Protein AF-K4P5X9-F1 (afdb_monomer_lite)

Foldseek 3Di:
DDDPDDDDDWAKDFDADPVRNDVVVVVVVVVVLVVVCVVVVHDKDWDAPPVQQWIWIQGPPRDTDITRIDIDD

Secondary structure (DSSP, 8-state):
-----PPPP--EEEE--SSS--HHHHHHHHHHHHHHHHHHT---EEEEEGGGTEEEEEEGGGEEEEEEEEE--

pLDDT: mean 90.69, std 11.99, range [42.94, 97.81]

Structure (mmCIF, N/CA/C/O backbone):
data_AF-K4P5X9-F1
#
_entry.id   AF-K4P5X9-F1
#
loop_
_atom_site.group_PDB
_atom_site.id
_atom_site.type_symbol
_atom_site.label_atom_id
_atom_site.label_alt_id
_atom_site.label_comp_id
_atom_site.label_asym_id
_atom_site.label_entity_id
_atom_site.label_seq_id
_atom_site.pdbx_PDB_ins_code
_atom_site.Cartn_x
_atom_site.Cartn_y
_atom_site.Cartn_z
_atom_site.occupancy
_atom_site.B_iso_or_equiv
_atom_site.auth_seq_id
_atom_site.auth_comp_id
_atom_site.auth_asym_id
_atom_site.auth_atom_id
_atom_site.pdbx_PDB_model_num
ATOM 1 N N . MET A 1 1 ? -15.024 16.790 26.078 1.00 42.94 1 MET A N 1
ATOM 2 C CA . MET A 1 1 ? -14.863 17.546 24.819 1.00 42.94 1 MET A CA 1
ATOM 3 C C . MET A 1 1 ? -14.401 16.560 23.753 1.00 42.94 1 MET A C 1
ATOM 5 O O . MET A 1 1 ? -13.239 16.184 23.765 1.00 42.94 1 MET A O 1
ATOM 9 N N . GLN A 1 2 ? -15.313 16.032 22.932 1.00 47.53 2 GLN A N 1
ATOM 10 C CA . GLN A 1 2 ? -14.940 15.204 21.777 1.00 47.53 2 GLN A CA 1
ATOM 11 C C . GLN A 1 2 ? -14.706 16.160 20.607 1.00 47.53 2 GLN A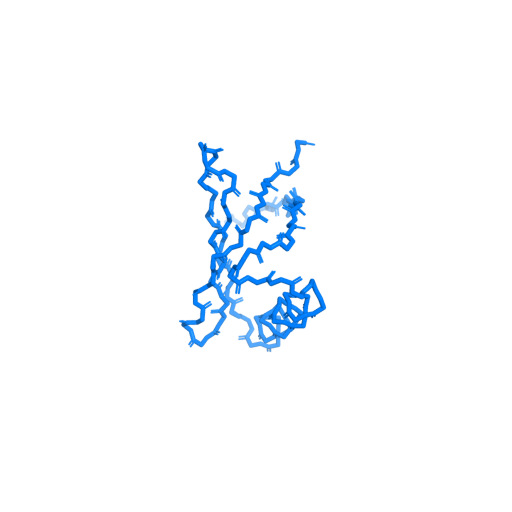 C 1
ATOM 13 O O . GLN A 1 2 ? -15.639 16.823 20.163 1.00 47.53 2 GLN A O 1
ATOM 18 N N . GLY A 1 3 ? -13.452 16.312 20.183 1.00 51.34 3 GLY A N 1
ATOM 19 C CA . GLY A 1 3 ? -13.125 17.111 19.007 1.00 51.34 3 GLY A CA 1
ATOM 20 C C . GLY A 1 3 ? -13.703 16.445 17.763 1.00 51.34 3 GLY A C 1
ATOM 21 O O . GLY A 1 3 ? -13.408 15.286 17.486 1.00 51.34 3 GLY A O 1
ATOM 22 N N . THR A 1 4 ? -14.534 17.163 17.015 1.00 53.38 4 THR A N 1
ATOM 23 C CA . THR A 1 4 ? -15.008 16.735 15.698 1.00 53.38 4 THR A CA 1
ATOM 24 C C . THR A 1 4 ? -13.882 16.943 14.687 1.00 53.38 4 THR A C 1
ATOM 26 O O . THR A 1 4 ? -13.806 17.984 14.037 1.00 53.38 4 THR A O 1
ATOM 29 N N . SER A 1 5 ? -12.954 15.992 14.580 1.00 64.31 5 SER A N 1
ATOM 30 C CA . SER A 1 5 ? -11.993 15.987 13.477 1.00 64.31 5 SER A CA 1
ATOM 31 C C . SER A 1 5 ? -12.711 15.514 12.216 1.00 64.31 5 SER A C 1
ATOM 33 O O . SER A 1 5 ? -13.054 14.336 12.103 1.00 64.31 5 SER A O 1
ATOM 35 N N . THR A 1 6 ? -12.951 16.421 11.273 1.00 72.25 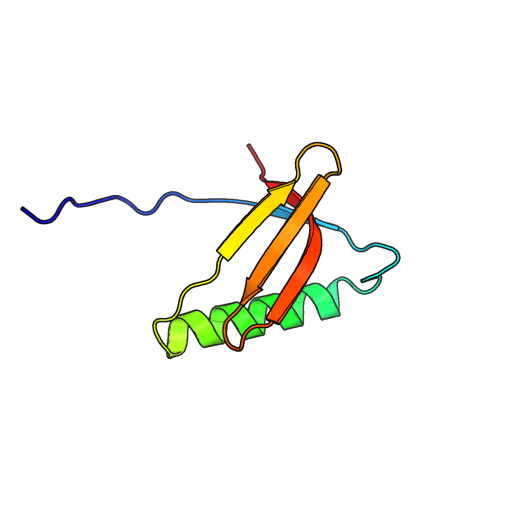6 THR A N 1
ATOM 36 C CA . THR A 1 6 ? -13.362 16.050 9.916 1.00 72.25 6 THR A CA 1
ATOM 37 C C . THR A 1 6 ? -12.320 15.085 9.344 1.00 72.25 6 THR A C 1
ATOM 39 O O . THR A 1 6 ? -11.130 15.411 9.391 1.00 72.25 6 THR A O 1
ATOM 42 N N . PRO A 1 7 ? -12.710 13.904 8.831 1.00 75.75 7 PRO A N 1
ATOM 43 C CA . PRO A 1 7 ? -11.752 12.984 8.237 1.00 75.75 7 PRO A CA 1
ATOM 44 C C . PRO A 1 7 ? -11.050 13.669 7.061 1.00 75.75 7 PRO A C 1
ATOM 46 O O . PRO A 1 7 ? -11.697 14.175 6.144 1.00 75.75 7 PRO A O 1
ATOM 49 N N . SER A 1 8 ? -9.720 13.712 7.103 1.00 82.69 8 SER A N 1
ATOM 50 C CA . SER A 1 8 ? -8.916 14.222 5.998 1.00 82.69 8 SER A CA 1
ATOM 51 C C . SER A 1 8 ? -8.866 13.192 4.877 1.00 82.69 8 SER A C 1
ATOM 53 O O . SER A 1 8 ? -8.553 12.024 5.109 1.00 82.69 8 SER A O 1
ATOM 55 N N . LEU A 1 9 ? -9.136 13.633 3.649 1.00 89.00 9 LEU A N 1
ATOM 56 C CA . LEU A 1 9 ? -8.939 12.800 2.472 1.00 89.00 9 LEU A CA 1
ATOM 57 C C . LEU A 1 9 ? -7.438 12.677 2.176 1.00 89.00 9 LEU A C 1
ATOM 59 O O . LEU A 1 9 ? -6.704 13.669 2.143 1.00 89.00 9 LEU A O 1
ATOM 63 N N . HIS A 1 10 ? -6.982 11.449 1.950 1.00 90.62 10 HIS A N 1
ATOM 64 C CA . HIS A 1 10 ? -5.632 11.154 1.487 1.00 90.62 10 HIS A CA 1
ATOM 65 C C . HIS A 1 10 ? -5.718 10.328 0.209 1.00 90.62 10 HIS A C 1
ATOM 67 O O . HIS A 1 10 ? -6.389 9.299 0.182 1.00 90.62 10 HIS A O 1
ATOM 73 N N . GLN A 1 11 ? -5.038 10.786 -0.837 1.00 94.00 11 GLN A N 1
ATOM 74 C CA . GLN A 1 11 ? -5.009 10.133 -2.139 1.00 94.00 11 GLN A CA 1
ATOM 75 C C . GLN A 1 11 ? -3.582 9.685 -2.447 1.00 94.00 11 GLN A C 1
ATOM 77 O O . GLN A 1 11 ? -2.622 10.399 -2.160 1.00 94.00 11 GLN A O 1
ATOM 82 N N . TYR A 1 12 ? -3.442 8.483 -2.996 1.00 95.06 12 TYR A N 1
ATOM 83 C CA . TYR A 1 12 ? -2.156 7.867 -3.305 1.00 95.06 12 TYR A CA 1
ATOM 84 C C . TYR A 1 12 ? -2.195 7.279 -4.709 1.00 95.06 12 TYR A C 1
ATOM 86 O O . TYR A 1 12 ? -3.213 6.735 -5.134 1.00 95.06 12 TYR A O 1
ATOM 94 N N . ARG A 1 13 ? -1.062 7.349 -5.403 1.00 95.88 13 ARG A N 1
ATOM 95 C CA . ARG A 1 13 ? -0.834 6.693 -6.686 1.00 95.88 13 ARG A CA 1
ATOM 96 C C . ARG A 1 13 ? 0.116 5.528 -6.479 1.00 95.88 13 ARG A C 1
ATOM 98 O O . ARG A 1 13 ? 1.197 5.722 -5.929 1.00 95.88 13 ARG A O 1
ATOM 105 N N . ILE A 1 14 ? -0.273 4.347 -6.945 1.00 96.75 14 ILE A N 1
ATOM 106 C CA . ILE A 1 14 ? 0.540 3.128 -6.911 1.00 96.75 14 ILE A CA 1
ATOM 107 C C . ILE A 1 14 ? 0.754 2.649 -8.347 1.00 96.75 14 ILE A C 1
ATOM 109 O O . ILE A 1 14 ? -0.174 2.679 -9.154 1.00 96.75 14 ILE A O 1
ATOM 113 N N . ALA A 1 15 ? 1.977 2.232 -8.660 1.00 96.25 15 ALA A N 1
ATOM 114 C CA . ALA A 1 15 ? 2.369 1.684 -9.950 1.00 96.25 15 ALA A CA 1
ATOM 115 C C . ALA A 1 15 ? 2.907 0.253 -9.779 1.00 96.25 15 ALA A C 1
ATOM 117 O O . ALA A 1 15 ? 3.544 -0.035 -8.759 1.00 96.25 15 ALA A O 1
ATOM 118 N N . PRO A 1 16 ? 2.686 -0.637 -10.765 1.00 97.31 16 PRO A N 1
ATOM 119 C CA . PRO A 1 16 ? 3.331 -1.941 -10.773 1.00 97.31 16 PRO A CA 1
ATOM 120 C C . PRO A 1 16 ? 4.847 -1.786 -10.948 1.00 97.31 16 PRO A C 1
ATOM 122 O O . PRO A 1 16 ? 5.326 -0.856 -11.601 1.00 97.31 16 PRO A O 1
ATOM 125 N N . ASP A 1 17 ? 5.605 -2.711 -10.372 1.00 96.62 17 ASP A N 1
ATOM 126 C CA . ASP A 1 17 ? 7.062 -2.766 -10.493 1.00 96.62 17 ASP A CA 1
ATOM 127 C C . ASP A 1 17 ? 7.562 -4.216 -10.567 1.00 96.62 17 ASP A C 1
ATOM 129 O O . ASP A 1 17 ? 6.779 -5.153 -10.677 1.00 96.62 17 ASP A O 1
ATOM 133 N N . THR A 1 18 ? 8.877 -4.429 -10.520 1.00 96.50 18 THR A N 1
ATOM 134 C CA . THR A 1 18 ? 9.465 -5.773 -10.625 1.00 96.50 18 THR A CA 1
ATOM 135 C C . THR A 1 18 ? 9.103 -6.717 -9.472 1.00 96.50 18 THR A C 1
ATOM 137 O O . THR A 1 18 ? 9.195 -7.928 -9.648 1.00 96.50 18 THR A O 1
ATOM 140 N N . ARG A 1 19 ? 8.691 -6.204 -8.306 1.00 95.19 19 ARG A N 1
ATOM 141 C CA . ARG A 1 19 ? 8.239 -7.000 -7.148 1.00 95.19 19 ARG A CA 1
ATOM 142 C C . ARG A 1 19 ? 6.757 -7.330 -7.252 1.00 95.19 19 ARG A C 1
ATOM 144 O O . ARG A 1 19 ? 6.340 -8.424 -6.885 1.00 95.19 19 ARG A O 1
ATOM 151 N N . HIS A 1 20 ? 5.981 -6.377 -7.761 1.00 96.19 20 HIS A N 1
ATOM 152 C CA . HIS A 1 20 ? 4.540 -6.488 -7.940 1.00 96.19 20 HIS A CA 1
ATOM 153 C C . HIS A 1 20 ? 4.157 -6.052 -9.364 1.00 96.19 20 HIS A C 1
ATOM 155 O O . HIS A 1 20 ? 3.693 -4.926 -9.559 1.00 96.19 20 HIS A O 1
ATOM 161 N N . PRO A 1 21 ? 4.376 -6.909 -10.380 1.00 97.25 21 PRO A N 1
ATOM 162 C CA . PRO A 1 21 ? 4.178 -6.527 -11.780 1.00 97.25 21 PRO A CA 1
ATOM 163 C C . PRO A 1 21 ? 2.702 -6.479 -12.192 1.00 97.25 21 PRO A C 1
ATOM 165 O O . PRO A 1 21 ? 2.356 -5.790 -13.149 1.00 97.25 21 PRO A O 1
ATOM 168 N N . ASP A 1 22 ? 1.826 -7.189 -11.477 1.00 97.50 22 ASP A N 1
ATOM 169 C CA . ASP A 1 22 ? 0.392 -7.224 -11.756 1.00 97.50 22 ASP A CA 1
ATOM 170 C C . ASP A 1 22 ? -0.369 -6.244 -10.855 1.00 97.50 22 ASP A C 1
ATOM 172 O O . ASP A 1 22 ? -0.531 -6.457 -9.649 1.00 97.50 22 ASP A O 1
ATOM 176 N N . ILE A 1 23 ? -0.876 -5.169 -11.461 1.00 96.94 23 ILE A N 1
ATOM 177 C CA . ILE A 1 23 ? -1.657 -4.142 -10.766 1.00 96.94 23 ILE A CA 1
ATOM 178 C C . ILE A 1 23 ? -2.976 -4.684 -10.193 1.00 96.94 23 ILE A C 1
ATOM 180 O O . ILE A 1 23 ? -3.464 -4.159 -9.193 1.00 96.94 23 ILE A O 1
ATOM 184 N N . ASN A 1 24 ? -3.539 -5.751 -10.770 1.00 97.81 24 ASN A N 1
ATOM 185 C CA . ASN A 1 24 ? -4.774 -6.351 -10.268 1.00 97.81 24 ASN A CA 1
ATOM 186 C C . ASN A 1 24 ? -4.533 -7.102 -8.957 1.00 97.81 24 ASN A C 1
ATOM 188 O O . ASN A 1 24 ? -5.375 -7.038 -8.066 1.00 97.81 24 ASN A O 1
ATOM 192 N N . LEU A 1 25 ? -3.368 -7.742 -8.797 1.00 96.12 25 LEU A N 1
ATOM 193 C CA . LEU A 1 25 ? -2.984 -8.379 -7.533 1.00 96.12 25 LEU A CA 1
ATOM 194 C C . LEU A 1 25 ? -2.716 -7.344 -6.436 1.00 96.12 25 LEU A C 1
ATOM 196 O O . LEU A 1 25 ? -3.121 -7.545 -5.293 1.00 96.12 25 LEU A O 1
ATOM 200 N N . ILE A 1 26 ? -2.096 -6.209 -6.784 1.00 96.25 26 ILE A N 1
ATOM 201 C CA . ILE A 1 26 ? -1.952 -5.073 -5.859 1.00 96.25 26 ILE A CA 1
ATOM 202 C C . ILE A 1 26 ? -3.335 -4.592 -5.409 1.00 96.25 26 ILE A C 1
ATOM 204 O O . ILE A 1 26 ? -3.577 -4.440 -4.213 1.00 96.25 26 ILE A O 1
ATOM 208 N N . LYS A 1 27 ? -4.252 -4.373 -6.361 1.00 96.88 27 LYS A N 1
ATOM 209 C CA . LYS A 1 27 ? -5.616 -3.928 -6.068 1.00 96.88 27 LYS A CA 1
ATOM 210 C C . LYS A 1 27 ? -6.359 -4.918 -5.168 1.00 96.88 27 LYS A C 1
ATOM 212 O O . LYS A 1 27 ? -6.926 -4.482 -4.173 1.00 96.88 27 LYS A O 1
ATOM 217 N N . ALA A 1 28 ? -6.333 -6.210 -5.494 1.00 96.31 28 ALA A N 1
ATOM 218 C CA . ALA A 1 28 ? -7.006 -7.246 -4.713 1.00 96.31 28 ALA A CA 1
ATOM 219 C C . ALA A 1 28 ? -6.506 -7.268 -3.261 1.00 96.31 28 ALA A C 1
ATOM 221 O O . ALA A 1 28 ? -7.311 -7.192 -2.339 1.00 96.31 28 ALA A O 1
ATOM 222 N N . HIS A 1 29 ? -5.185 -7.244 -3.058 1.00 94.88 29 HIS A N 1
ATOM 223 C CA . HIS A 1 29 ? -4.596 -7.193 -1.718 1.00 94.88 29 HIS A CA 1
ATOM 224 C C . HIS A 1 29 ? -5.049 -5.959 -0.916 1.00 94.88 29 HIS A C 1
ATOM 226 O O . HIS A 1 29 ? -5.373 -6.062 0.268 1.00 94.88 29 HIS A O 1
ATOM 232 N N . LEU A 1 30 ? -5.082 -4.778 -1.547 1.00 96.12 30 LEU A N 1
ATOM 233 C CA . LEU A 1 30 ? -5.527 -3.549 -0.883 1.00 96.12 30 LEU A CA 1
ATOM 234 C C . LEU A 1 30 ? -7.026 -3.574 -0.563 1.00 96.12 30 LEU A C 1
ATOM 236 O O . LEU A 1 30 ? -7.407 -3.197 0.544 1.00 96.12 30 LEU A O 1
ATOM 240 N N . ASP A 1 31 ? -7.862 -4.033 -1.497 1.00 96.75 31 ASP A N 1
ATOM 241 C CA . ASP A 1 31 ? -9.308 -4.152 -1.293 1.00 96.75 31 ASP A CA 1
ATOM 242 C C . ASP A 1 31 ? -9.621 -5.110 -0.133 1.00 96.75 31 ASP A C 1
ATOM 244 O O . ASP A 1 31 ? -10.396 -4.757 0.757 1.00 96.75 31 ASP A O 1
ATOM 248 N N . GLU A 1 32 ? -8.974 -6.279 -0.094 1.00 95.50 32 GLU A N 1
ATOM 249 C CA . GLU A 1 32 ? -9.117 -7.264 0.985 1.00 95.50 32 GLU A CA 1
ATOM 250 C C . GLU A 1 32 ? -8.703 -6.677 2.340 1.00 95.50 32 GLU A C 1
ATOM 252 O O . GLU A 1 32 ? -9.470 -6.722 3.306 1.00 95.50 32 GLU A O 1
ATOM 257 N N . GLY A 1 33 ? -7.523 -6.052 2.410 1.00 95.38 33 GLY A N 1
ATOM 258 C CA . GLY A 1 33 ? -7.021 -5.448 3.643 1.00 95.38 33 GLY A CA 1
ATOM 259 C C . GLY A 1 33 ? -7.892 -4.297 4.157 1.00 95.38 33 GLY A C 1
ATOM 260 O O . GLY A 1 33 ? -8.106 -4.167 5.365 1.00 95.38 33 GLY A O 1
ATOM 261 N N . PHE A 1 34 ? -8.432 -3.469 3.259 1.00 95.12 34 PHE A N 1
ATOM 262 C CA . PHE A 1 34 ? -9.335 -2.373 3.620 1.00 95.12 34 PHE A CA 1
ATOM 263 C C . PHE A 1 34 ? -10.713 -2.878 4.036 1.00 95.12 34 PHE A C 1
ATOM 265 O O . PHE A 1 34 ? -11.288 -2.365 5.000 1.00 95.12 34 PHE A O 1
ATOM 272 N N . GLN A 1 35 ? -11.236 -3.892 3.346 1.00 96.06 35 GLN A N 1
ATOM 273 C CA . GLN A 1 35 ? -12.489 -4.532 3.718 1.00 96.06 35 GLN A CA 1
ATOM 274 C C . GLN A 1 35 ? -12.385 -5.151 5.112 1.00 96.06 35 GLN A C 1
ATOM 276 O O . GLN A 1 35 ? -13.270 -4.909 5.934 1.00 96.06 35 GLN A O 1
ATOM 281 N N . GLN A 1 36 ? -11.290 -5.858 5.404 1.00 95.44 36 GLN A N 1
ATOM 282 C CA . GLN A 1 36 ? -11.043 -6.440 6.721 1.00 95.44 36 GLN A CA 1
ATOM 283 C C . GLN A 1 36 ? -10.941 -5.363 7.808 1.00 95.44 36 GLN A C 1
ATOM 285 O O . GLN A 1 36 ? -11.597 -5.454 8.847 1.00 95.44 36 GLN A O 1
ATOM 290 N N . ALA A 1 37 ? -10.163 -4.303 7.561 1.00 95.25 37 ALA A N 1
ATOM 291 C CA . ALA A 1 37 ? -10.030 -3.200 8.508 1.00 95.25 37 ALA A CA 1
ATOM 292 C C . ALA A 1 37 ? -11.389 -2.567 8.833 1.00 95.25 37 ALA A C 1
ATOM 294 O O . ALA A 1 37 ? -11.699 -2.300 9.994 1.00 95.25 37 ALA A O 1
ATOM 295 N N . LYS A 1 38 ? -12.233 -2.396 7.812 1.00 95.44 38 LYS A N 1
ATOM 296 C CA . LYS A 1 38 ? -13.582 -1.861 7.967 1.00 95.44 38 LYS A CA 1
ATOM 297 C C . LYS A 1 38 ? -14.504 -2.803 8.743 1.00 95.44 38 LYS A C 1
ATOM 299 O O . LYS A 1 38 ? -15.238 -2.323 9.601 1.00 95.44 38 LYS A O 1
ATOM 304 N N . SER A 1 39 ? -14.501 -4.105 8.446 1.00 96.56 39 SER A N 1
ATOM 305 C CA . SER A 1 39 ? -15.401 -5.067 9.098 1.00 96.56 39 SER A CA 1
ATOM 306 C C . SER A 1 39 ? -15.045 -5.321 10.559 1.00 96.56 39 SER A C 1
ATOM 308 O O . SER A 1 39 ? -15.939 -5.527 11.373 1.00 96.56 39 SER A O 1
ATOM 310 N N . GLU A 1 40 ? -13.756 -5.293 10.894 1.00 95.94 40 GLU A N 1
ATOM 311 C CA . GLU A 1 40 ? -13.258 -5.620 12.235 1.00 95.94 40 GLU A CA 1
ATOM 312 C C . GLU A 1 40 ? -12.953 -4.377 13.090 1.00 95.94 40 GLU A C 1
ATOM 314 O O . GLU A 1 40 ? -12.569 -4.498 14.251 1.00 95.94 40 GLU A O 1
ATOM 319 N N . GLY A 1 41 ? -13.115 -3.167 12.541 1.00 94.69 41 GLY A N 1
ATOM 320 C CA . GLY A 1 41 ? -12.767 -1.925 13.239 1.00 94.69 41 GLY A CA 1
ATOM 321 C C . GLY A 1 41 ? -11.260 -1.771 13.483 1.00 94.69 41 GLY A C 1
ATOM 322 O O . GLY A 1 41 ? -10.848 -1.150 14.464 1.00 94.69 41 GLY A O 1
ATOM 323 N N . LEU A 1 42 ? -10.435 -2.350 12.606 1.00 94.06 42 LEU A N 1
ATOM 324 C CA . LEU A 1 42 ? -8.976 -2.294 12.673 1.00 94.06 42 LEU A CA 1
ATOM 325 C C . LEU A 1 42 ? -8.419 -1.118 11.861 1.00 94.06 42 LEU A C 1
ATOM 327 O O . LEU A 1 42 ? -9.129 -0.424 11.133 1.00 94.06 42 LEU A O 1
ATOM 331 N N . LYS A 1 43 ? -7.114 -0.879 12.005 1.00 92.44 43 LYS A N 1
ATOM 332 C CA . LYS A 1 43 ? -6.407 0.214 11.333 1.00 92.44 43 LYS A CA 1
ATOM 333 C C . LYS A 1 43 ? -5.560 -0.304 10.176 1.00 92.44 43 LYS A C 1
ATOM 335 O O . LYS A 1 43 ? -5.073 -1.431 10.204 1.00 92.44 43 LYS A O 1
ATOM 340 N N . VAL A 1 44 ? -5.351 0.574 9.204 1.00 94.38 44 VAL A N 1
ATOM 341 C CA . VAL A 1 44 ? -4.348 0.436 8.148 1.00 94.38 44 VAL A CA 1
ATOM 342 C C . VAL A 1 44 ? -3.330 1.542 8.366 1.00 94.38 44 VAL A C 1
ATOM 344 O O . VAL A 1 44 ? -3.705 2.691 8.605 1.00 94.38 44 VAL A O 1
ATOM 347 N N . GLU A 1 45 ? -2.052 1.205 8.275 1.00 95.38 45 GLU A N 1
ATOM 348 C CA . GLU A 1 45 ? -0.970 2.184 8.338 1.00 95.38 45 GLU A CA 1
ATOM 349 C C . GLU A 1 45 ? -0.358 2.351 6.950 1.00 95.38 45 GLU A C 1
ATOM 351 O O . GLU A 1 45 ? -0.091 1.368 6.258 1.00 95.38 45 GLU A O 1
ATOM 356 N N . ILE A 1 46 ? -0.133 3.601 6.543 1.00 95.38 46 ILE A N 1
ATOM 357 C CA . ILE A 1 46 ? 0.541 3.941 5.289 1.00 95.38 46 ILE A CA 1
ATOM 358 C C . ILE A 1 46 ? 1.729 4.832 5.633 1.00 95.38 46 ILE A C 1
ATOM 360 O O . ILE A 1 46 ? 1.559 5.880 6.255 1.00 95.38 46 ILE A O 1
ATOM 364 N N . SER A 1 47 ? 2.928 4.426 5.227 1.00 95.12 47 SER A N 1
ATOM 365 C CA . SER A 1 47 ? 4.157 5.210 5.383 1.00 95.12 47 SER A CA 1
ATOM 366 C C . SER A 1 47 ? 4.777 5.503 4.023 1.00 95.12 47 SER A C 1
ATOM 368 O O . SER A 1 47 ? 4.920 4.609 3.189 1.00 95.12 47 SER A O 1
ATOM 370 N N . ASP A 1 48 ? 5.141 6.761 3.796 1.00 94.19 48 ASP A N 1
ATOM 371 C CA . ASP A 1 48 ? 5.707 7.257 2.549 1.00 94.19 48 ASP A CA 1
ATOM 372 C C . ASP A 1 48 ? 7.231 7.405 2.634 1.00 94.19 48 ASP A C 1
ATOM 374 O O . ASP A 1 48 ? 7.758 8.145 3.460 1.00 94.19 48 ASP A O 1
ATOM 378 N N . TYR A 1 49 ? 7.950 6.742 1.725 1.00 93.75 49 TYR A N 1
ATOM 379 C CA . TYR A 1 49 ? 9.379 6.970 1.520 1.00 93.75 49 TYR A CA 1
ATOM 380 C C . TYR A 1 49 ? 9.590 7.746 0.218 1.00 93.75 49 TYR A C 1
ATOM 382 O O . TYR A 1 49 ? 9.687 7.181 -0.877 1.00 93.75 49 TYR A O 1
ATOM 390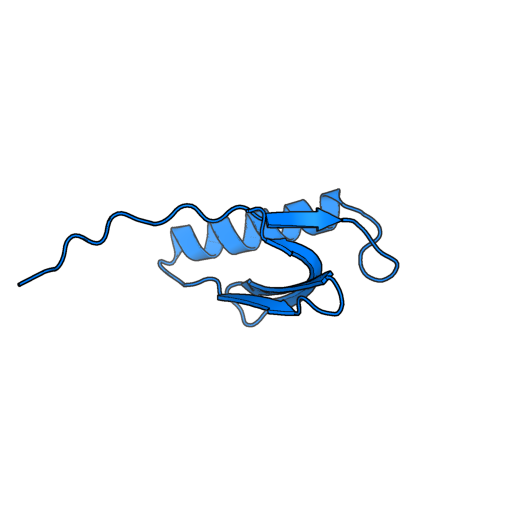 N N . LYS A 1 50 ? 9.584 9.077 0.344 1.00 89.00 5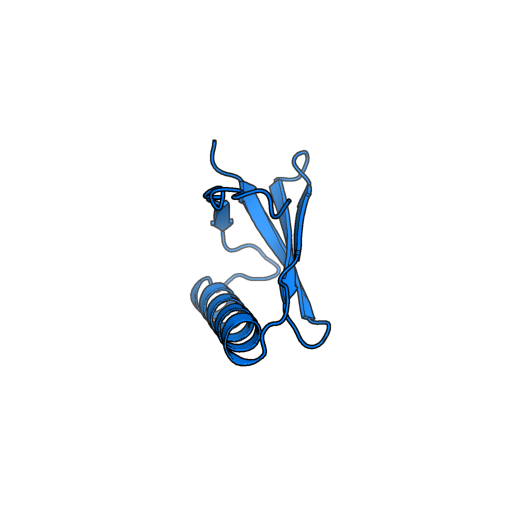0 LYS A N 1
ATOM 391 C CA . LYS A 1 50 ? 9.457 10.025 -0.775 1.00 89.00 50 LYS A CA 1
ATOM 392 C C . LYS A 1 50 ? 10.646 9.991 -1.726 1.00 89.00 50 LYS A C 1
ATOM 394 O O . LYS A 1 50 ? 10.457 10.115 -2.931 1.00 89.00 50 LYS A O 1
ATOM 399 N N . GLU A 1 51 ? 11.845 9.776 -1.201 1.00 91.38 51 GLU A N 1
ATOM 400 C CA . GLU A 1 51 ? 13.105 9.762 -1.945 1.00 91.38 51 GLU A CA 1
ATOM 401 C C . GLU A 1 51 ? 13.144 8.644 -2.987 1.00 91.38 51 GLU A C 1
ATOM 403 O O . GLU A 1 51 ? 13.796 8.781 -4.020 1.00 91.38 51 GLU A O 1
ATOM 408 N N . ARG A 1 52 ? 12.444 7.535 -2.721 1.00 91.19 52 ARG A N 1
ATOM 409 C 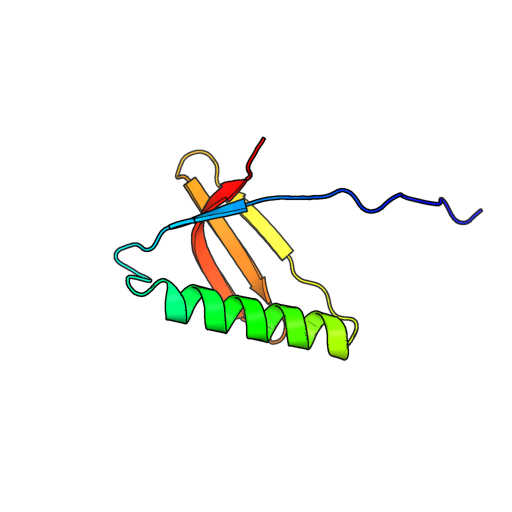CA . ARG A 1 52 ? 12.394 6.372 -3.614 1.00 91.19 52 ARG A CA 1
ATOM 410 C C . ARG A 1 52 ? 11.014 6.098 -4.196 1.00 91.19 52 ARG A C 1
ATOM 412 O O . ARG A 1 52 ? 10.854 5.087 -4.870 1.00 91.19 52 ARG A O 1
ATOM 419 N N . LEU A 1 53 ? 10.046 6.986 -3.950 1.00 94.50 53 LEU A N 1
ATOM 420 C CA . LEU A 1 53 ? 8.651 6.808 -4.355 1.00 94.50 53 LEU A CA 1
ATOM 421 C C . LEU A 1 53 ? 8.135 5.426 -3.938 1.00 94.50 53 LEU A C 1
ATOM 423 O O . LEU A 1 53 ? 7.649 4.654 -4.764 1.00 94.50 53 LEU A O 1
ATOM 427 N N . TYR A 1 54 ? 8.289 5.101 -2.655 1.00 96.38 54 TYR A N 1
ATOM 428 C CA . TYR A 1 54 ? 7.728 3.884 -2.084 1.00 96.38 54 TYR A CA 1
ATOM 429 C C . TYR A 1 54 ? 6.633 4.193 -1.075 1.00 96.38 54 TYR A C 1
ATOM 431 O O . TYR A 1 54 ? 6.720 5.145 -0.298 1.00 96.38 54 TYR A O 1
ATOM 439 N N . LEU A 1 55 ? 5.626 3.327 -1.067 1.00 97.06 55 LEU A N 1
ATOM 440 C CA . LEU A 1 55 ? 4.574 3.281 -0.068 1.00 97.06 55 LEU A CA 1
ATOM 441 C C . LEU A 1 55 ? 4.666 1.948 0.662 1.00 97.06 55 LEU A C 1
ATOM 443 O O . LEU A 1 55 ? 4.649 0.887 0.041 1.00 97.06 55 LEU A O 1
ATOM 447 N N . TYR A 1 56 ? 4.752 2.015 1.981 1.00 96.94 56 TYR A N 1
ATOM 448 C CA . TYR A 1 56 ? 4.662 0.862 2.860 1.00 96.94 56 TYR A CA 1
ATOM 449 C C . TYR A 1 56 ? 3.253 0.831 3.431 1.00 96.94 56 TYR A C 1
ATOM 451 O O . TYR A 1 56 ? 2.852 1.771 4.118 1.00 96.94 56 TYR A O 1
ATOM 459 N N . ILE A 1 57 ? 2.495 -0.214 3.111 1.00 96.62 57 ILE A N 1
ATOM 460 C CA . ILE A 1 57 ? 1.101 -0.357 3.527 1.00 96.62 57 ILE A CA 1
ATOM 461 C C . ILE A 1 57 ? 0.998 -1.582 4.422 1.00 96.62 57 ILE A C 1
ATOM 463 O O . ILE A 1 57 ? 1.289 -2.698 3.992 1.00 96.62 57 ILE A O 1
ATOM 467 N N . ARG A 1 58 ? 0.596 -1.359 5.674 1.00 96.62 58 ARG A N 1
ATOM 468 C CA . ARG A 1 58 ? 0.315 -2.411 6.649 1.00 96.62 58 ARG A CA 1
ATOM 469 C C . ARG A 1 58 ? -1.190 -2.596 6.745 1.00 96.62 58 ARG A C 1
ATOM 471 O O . ARG A 1 58 ? -1.890 -1.716 7.250 1.00 96.62 58 ARG A O 1
ATOM 478 N N . THR A 1 59 ? -1.677 -3.734 6.271 1.00 94.69 59 THR A N 1
ATOM 479 C CA . THR A 1 59 ? -3.068 -4.155 6.458 1.00 94.69 59 THR A CA 1
ATOM 480 C C . THR A 1 59 ? -3.192 -5.013 7.727 1.00 94.69 59 THR A C 1
ATOM 482 O O . THR A 1 59 ? -2.174 -5.448 8.287 1.00 94.69 59 THR A O 1
ATOM 485 N N . PRO A 1 60 ? -4.418 -5.264 8.222 1.00 93.69 60 PRO A N 1
ATOM 486 C CA . PRO A 1 60 ? -4.651 -6.233 9.291 1.00 93.69 60 PRO A CA 1
ATOM 487 C C . PRO A 1 60 ? -4.003 -7.602 9.021 1.00 93.69 60 PRO A C 1
ATOM 489 O O . PRO A 1 60 ? -3.743 -7.966 7.875 1.00 93.69 60 PRO A O 1
ATOM 492 N N . GLY A 1 61 ? -3.695 -8.347 10.088 1.00 84.25 61 GLY A N 1
ATOM 493 C CA . GLY A 1 61 ? -3.007 -9.644 9.986 1.00 84.25 61 GLY A CA 1
ATOM 494 C C . GLY A 1 61 ? -1.479 -9.568 9.853 1.00 84.25 61 GLY A C 1
ATOM 495 O O . GLY A 1 61 ? -0.848 -10.577 9.564 1.00 84.25 61 GLY A O 1
ATOM 496 N N . ASN A 1 62 ? -0.875 -8.396 10.101 1.00 71.94 62 ASN A N 1
ATOM 497 C CA . ASN A 1 62 ? 0.573 -8.143 9.995 1.00 71.94 62 ASN A CA 1
ATOM 498 C C . ASN A 1 62 ? 1.139 -8.272 8.563 1.00 71.94 62 ASN A C 1
ATOM 500 O O . ASN A 1 62 ? 2.327 -8.535 8.375 1.00 71.94 62 ASN A O 1
ATOM 504 N N . ASN A 1 63 ? 0.299 -8.025 7.556 1.00 86.62 63 ASN A N 1
ATOM 505 C CA . ASN A 1 63 ? 0.691 -7.987 6.150 1.00 86.62 63 ASN A CA 1
ATOM 506 C C . ASN A 1 63 ? 1.239 -6.598 5.801 1.00 86.62 63 ASN A C 1
ATOM 508 O O . ASN A 1 63 ? 0.498 -5.673 5.465 1.00 86.62 63 ASN A O 1
ATOM 512 N N . LEU A 1 64 ? 2.557 -6.436 5.930 1.00 94.69 64 LEU A N 1
ATOM 513 C CA . LEU A 1 64 ? 3.272 -5.253 5.457 1.00 94.69 64 LEU A CA 1
ATOM 514 C C . LEU A 1 64 ? 3.755 -5.487 4.025 1.00 94.69 64 LEU A C 1
ATOM 516 O O . LEU A 1 64 ? 4.613 -6.338 3.798 1.00 94.69 64 LEU A O 1
ATOM 520 N N . MET A 1 65 ? 3.254 -4.688 3.086 1.00 96.44 65 MET A N 1
ATOM 521 C CA . MET A 1 65 ? 3.689 -4.711 1.690 1.00 96.44 65 MET A CA 1
ATOM 522 C C . MET A 1 65 ? 4.323 -3.385 1.287 1.00 96.44 65 MET A C 1
ATOM 524 O O . MET A 1 65 ? 3.946 -2.316 1.774 1.00 96.44 65 MET A O 1
ATOM 528 N N . GLN A 1 66 ? 5.298 -3.464 0.383 1.00 96.88 66 GLN A N 1
ATOM 529 C CA . GLN A 1 66 ? 5.949 -2.305 -0.210 1.00 96.88 66 GLN A CA 1
ATOM 530 C C . GLN A 1 66 ? 5.529 -2.171 -1.671 1.00 96.88 66 GLN A C 1
ATOM 532 O O . GLN A 1 66 ? 5.787 -3.061 -2.473 1.00 96.88 66 GLN A O 1
ATOM 537 N N . TYR A 1 67 ? 4.992 -1.013 -2.038 1.00 97.25 67 TYR A N 1
ATOM 538 C CA . TYR A 1 67 ? 4.627 -0.684 -3.412 1.00 97.25 67 TYR A CA 1
ATOM 539 C C . TYR A 1 67 ? 5.424 0.504 -3.934 1.00 97.25 67 TYR A C 1
ATOM 541 O O . TYR A 1 67 ? 5.798 1.399 -3.174 1.00 97.25 67 TYR A O 1
ATOM 549 N N . SER A 1 68 ? 5.655 0.539 -5.244 1.00 97.81 68 SER A N 1
ATOM 550 C CA . SER A 1 68 ? 6.077 1.768 -5.916 1.00 97.81 68 SER A CA 1
ATOM 551 C C . SER A 1 68 ? 4.899 2.732 -6.000 1.00 97.81 68 SER A C 1
ATOM 553 O O . SER A 1 68 ? 3.838 2.387 -6.513 1.00 97.81 68 SER A O 1
ATOM 555 N N . GLY A 1 69 ? 5.056 3.940 -5.470 1.00 96.44 69 GLY A N 1
ATOM 556 C CA . GLY A 1 69 ? 3.980 4.914 -5.394 1.00 96.44 69 GLY A CA 1
ATOM 557 C C . GLY A 1 69 ? 4.299 6.148 -4.559 1.00 96.44 69 GLY A C 1
ATOM 558 O O . GLY A 1 69 ? 5.337 6.258 -3.909 1.00 96.44 69 GLY A O 1
ATOM 559 N N . CYS A 1 70 ? 3.375 7.099 -4.562 1.00 95.56 70 CYS A N 1
ATOM 560 C CA . CYS A 1 70 ? 3.485 8.324 -3.781 1.00 95.56 70 CYS A CA 1
ATOM 561 C C . CYS A 1 70 ? 2.110 8.862 -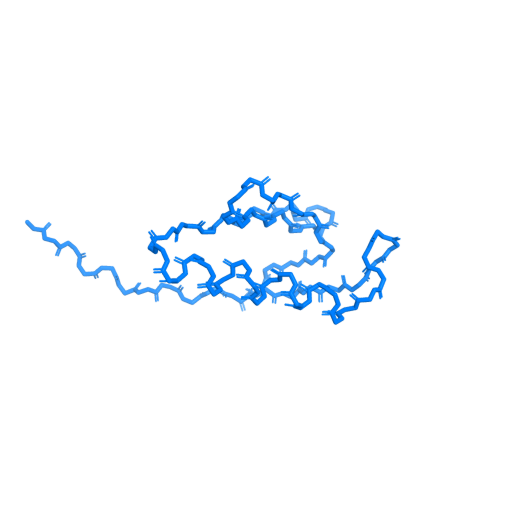3.380 1.00 95.56 70 CYS A C 1
ATOM 563 O O . CYS A 1 70 ? 1.081 8.488 -3.942 1.00 95.56 70 CYS A O 1
ATOM 565 N N . ARG A 1 71 ? 2.094 9.754 -2.389 1.00 93.69 71 ARG A N 1
ATOM 566 C CA . ARG A 1 71 ? 0.902 10.522 -2.031 1.00 93.69 71 ARG A CA 1
ATOM 567 C C . ARG A 1 71 ? 0.656 11.615 -3.075 1.00 93.69 71 ARG A C 1
ATOM 569 O O . ARG A 1 71 ? 1.587 12.337 -3.434 1.00 93.69 71 ARG A O 1
ATOM 576 N N . GLU A 1 72 ? -0.581 11.744 -3.539 1.00 90.44 72 GLU A N 1
ATOM 577 C CA . GLU A 1 72 ? -1.002 12.847 -4.404 1.00 90.44 72 GLU A CA 1
ATOM 578 C C . GLU A 1 72 ? -1.199 14.127 -3.570 1.00 90.44 72 GLU A C 1
ATOM 580 O O . GLU A 1 72 ? -1.551 14.062 -2.387 1.00 90.44 72 GLU A O 1
ATOM 585 N N . LYS A 1 73 ? -0.862 15.276 -4.167 1.00 77.56 73 LYS A N 1
ATOM 586 C CA . LYS A 1 73 ? -0.887 16.592 -3.510 1.00 77.56 73 LYS A CA 1
ATOM 587 C C . LYS A 1 73 ? -2.289 17.175 -3.462 1.00 77.56 73 LYS A C 1
ATOM 589 O O . LYS A 1 73 ? -3.001 17.030 -4.477 1.00 77.56 73 LYS A O 1
#

Radius of gyration: 13.65 Å; chains: 1; bounding box: 28×27×37 Å

Sequence (73 aa):
MQGTSTPSLHQYRIAPDTRHPDINLIKAHLDEGFQQAKSEGLKVEISDYKERLYLYIRTPGNNLMQYSGCREK